Protein AF-U4PEI7-F1 (afdb_monomer_lite)

Organism: Caenorhabditis elegans (NCBI:txid6239)

Structure (mmCIF, N/CA/C/O backbone):
data_AF-U4PEI7-F1
#
_entry.id   AF-U4PEI7-F1
#
loop_
_atom_site.group_PDB
_atom_site.id
_atom_site.type_symbol
_atom_site.label_atom_id
_atom_site.label_alt_id
_atom_site.label_comp_id
_atom_site.label_asym_id
_atom_site.label_entity_id
_atom_site.label_seq_id
_atom_site.pdbx_PDB_ins_code
_atom_site.Cartn_x
_atom_site.Cartn_y
_atom_site.Cartn_z
_atom_site.occupancy
_atom_site.B_iso_or_equiv
_atom_site.auth_seq_id
_atom_site.auth_comp_id
_atom_site.auth_asym_id
_atom_site.auth_atom_id
_atom_site.pdbx_PDB_model_num
ATOM 1 N N . MET A 1 1 ? -23.045 17.818 33.834 1.00 45.62 1 MET A N 1
ATOM 2 C CA . MET A 1 1 ? -22.571 16.636 33.090 1.00 45.62 1 MET A CA 1
ATOM 3 C C . MET A 1 1 ? -21.806 17.136 31.872 1.00 45.62 1 MET A C 1
ATOM 5 O O . MET A 1 1 ? -22.411 17.383 30.843 1.00 45.62 1 MET A O 1
ATOM 9 N N . CYS A 1 2 ? -20.514 17.416 32.030 1.00 58.44 2 CYS A N 1
ATOM 10 C CA . CYS A 1 2 ? -19.605 17.805 30.950 1.00 58.44 2 CYS A CA 1
ATOM 11 C C . CYS A 1 2 ? -18.288 17.097 31.276 1.00 58.44 2 CYS A C 1
ATOM 13 O O . CYS A 1 2 ? -17.552 17.546 32.147 1.00 58.44 2 CYS A O 1
ATOM 15 N N . GLY A 1 3 ? -18.109 15.896 30.737 1.00 59.06 3 GLY A N 1
ATOM 16 C CA . GLY A 1 3 ? -16.980 15.017 31.065 1.00 59.06 3 GLY A CA 1
ATOM 17 C C . GLY A 1 3 ? -16.699 13.953 30.005 1.00 59.06 3 GLY A C 1
ATOM 18 O O . GLY A 1 3 ? -15.648 13.339 30.047 1.00 59.06 3 GLY A O 1
ATOM 19 N N . ASP A 1 4 ? -17.599 13.780 29.036 1.00 63.19 4 ASP A N 1
ATOM 20 C CA . ASP A 1 4 ? -17.497 12.751 27.995 1.00 63.19 4 ASP A CA 1
ATOM 21 C C . ASP A 1 4 ? -16.630 13.209 26.801 1.00 63.19 4 ASP A C 1
ATOM 23 O O . ASP A 1 4 ? -15.803 12.473 26.278 1.00 63.19 4 ASP A O 1
ATOM 27 N N . GLN A 1 5 ? -16.713 14.497 26.445 1.00 63.00 5 GLN A N 1
ATOM 28 C CA . GLN A 1 5 ? -16.032 15.058 25.268 1.00 63.00 5 GLN A CA 1
ATOM 29 C C . GLN A 1 5 ? -14.501 15.191 25.418 1.00 63.00 5 GLN A C 1
ATOM 31 O O . GLN A 1 5 ? -13.783 15.215 24.419 1.00 63.00 5 GLN A O 1
ATOM 36 N N . SER A 1 6 ? -13.976 15.284 26.650 1.00 82.31 6 SER A N 1
ATOM 37 C CA . SER A 1 6 ? -12.521 15.404 26.883 1.00 82.31 6 SER A CA 1
ATOM 38 C C . SER A 1 6 ? -11.808 14.082 26.614 1.00 82.31 6 SER A C 1
ATOM 40 O O . SER A 1 6 ? -10.787 14.060 25.934 1.00 82.31 6 SER A O 1
ATOM 42 N N . THR A 1 7 ? -12.381 12.974 27.091 1.00 91.06 7 THR A N 1
ATOM 43 C CA . THR A 1 7 ? -11.780 11.644 26.966 1.00 91.06 7 THR A CA 1
ATOM 44 C C . THR A 1 7 ? -11.778 11.161 25.521 1.00 91.06 7 THR A C 1
ATOM 46 O O . THR A 1 7 ? -10.757 10.667 25.056 1.00 91.06 7 THR A O 1
ATOM 49 N N . GLU A 1 8 ? -12.870 11.357 24.776 1.00 92.69 8 GLU A N 1
ATOM 50 C CA . GLU A 1 8 ? -12.910 11.017 23.346 1.00 92.69 8 GLU A CA 1
ATOM 51 C C . GLU A 1 8 ? -11.857 11.802 22.548 1.00 92.69 8 GLU A C 1
ATOM 53 O O . GLU A 1 8 ? -11.136 11.232 21.730 1.00 92.69 8 GLU A O 1
ATOM 58 N N . THR A 1 9 ? -11.705 13.099 22.840 1.00 93.44 9 THR A N 1
ATOM 59 C CA . THR A 1 9 ? -10.699 13.950 22.186 1.00 93.44 9 THR A CA 1
ATOM 60 C C . THR A 1 9 ? -9.273 13.489 22.490 1.00 93.44 9 THR A C 1
ATOM 62 O O . THR A 1 9 ? -8.421 13.496 21.603 1.00 93.44 9 THR A O 1
ATOM 65 N N . GLU A 1 10 ? -8.993 13.103 23.735 1.00 94.62 10 GLU A N 1
ATOM 66 C CA . GLU A 1 10 ? -7.688 12.573 24.139 1.00 94.62 10 GLU A CA 1
ATOM 67 C C . GLU A 1 10 ? -7.388 11.243 23.444 1.00 94.62 10 GLU A C 1
ATOM 69 O O . GLU A 1 10 ? -6.320 11.104 22.856 1.00 94.62 10 GLU A O 1
ATOM 74 N N . LEU A 1 11 ? -8.352 10.316 23.410 1.00 95.62 11 LEU A N 1
ATOM 75 C CA . LEU A 1 11 ? -8.212 9.038 22.705 1.00 95.62 11 LEU A CA 1
ATOM 76 C C . LEU A 1 11 ? -7.950 9.235 21.209 1.00 95.62 11 LEU A C 1
ATOM 78 O O . LEU A 1 11 ? -7.082 8.573 20.643 1.00 95.62 11 LEU A O 1
ATOM 82 N N . LEU A 1 12 ? -8.666 10.163 20.569 1.00 94.69 12 LEU A N 1
ATOM 83 C CA . LEU A 1 12 ? -8.483 10.461 19.151 1.00 94.69 12 LEU A CA 1
ATOM 84 C C . LEU A 1 12 ? -7.112 11.086 18.867 1.00 94.69 12 LEU A C 1
ATOM 86 O O . LEU A 1 12 ? -6.493 10.753 17.859 1.00 94.69 12 LEU A O 1
ATOM 90 N N . ARG A 1 13 ? -6.617 11.960 19.752 1.00 94.56 13 ARG A N 1
ATOM 91 C CA . ARG A 1 13 ? -5.260 12.517 19.642 1.00 94.56 13 ARG A CA 1
ATOM 92 C C . ARG A 1 13 ? -4.202 11.439 19.793 1.00 94.56 13 ARG A C 1
ATOM 94 O O . ARG A 1 13 ? -3.324 11.363 18.948 1.00 94.56 13 ARG A O 1
ATOM 101 N N . THR A 1 14 ? -4.324 10.578 20.801 1.00 95.81 14 THR A N 1
ATOM 102 C CA . THR A 1 14 ? -3.405 9.451 20.986 1.00 95.81 14 THR A CA 1
ATOM 103 C C . THR A 1 14 ? -3.391 8.552 19.755 1.00 95.81 14 THR A C 1
ATOM 105 O O . THR A 1 14 ? -2.321 8.269 19.233 1.00 95.81 14 THR A O 1
ATOM 108 N N . PHE A 1 15 ? -4.561 8.183 19.225 1.00 94.31 15 PHE A N 1
ATOM 109 C CA . PHE A 1 15 ? -4.632 7.395 17.996 1.00 94.31 15 PHE A CA 1
ATOM 110 C C . PHE A 1 15 ? -3.966 8.107 16.814 1.00 94.31 15 PHE A C 1
ATOM 112 O O . PHE A 1 15 ? -3.207 7.482 16.078 1.00 94.31 15 PHE A O 1
ATOM 119 N N . TYR A 1 16 ? -4.234 9.401 16.625 1.00 93.31 16 TYR A N 1
ATOM 120 C CA . TYR A 1 16 ? -3.624 10.183 15.551 1.00 93.31 16 TYR A CA 1
ATOM 121 C C . TYR A 1 16 ? -2.098 10.217 15.678 1.00 93.31 16 TYR A C 1
ATOM 123 O O . TYR A 1 16 ? -1.408 9.929 14.705 1.00 93.31 16 TYR A O 1
ATOM 131 N N . ASP A 1 17 ? -1.580 10.502 16.873 1.00 93.81 17 ASP A N 1
ATOM 132 C CA . ASP A 1 17 ? -0.145 10.608 17.140 1.00 93.81 17 ASP A CA 1
ATOM 133 C C . ASP A 1 17 ? 0.572 9.253 16.996 1.00 93.81 17 ASP A C 1
ATOM 135 O O . ASP A 1 17 ? 1.694 9.187 16.495 1.00 93.81 17 ASP A O 1
ATOM 139 N N . GLU A 1 18 ? -0.087 8.155 17.371 1.00 92.38 18 GLU A N 1
ATOM 140 C CA . GLU A 1 18 ? 0.434 6.790 17.214 1.00 92.38 18 GLU A CA 1
ATOM 141 C C . GLU A 1 18 ? 0.328 6.262 15.772 1.00 92.38 18 GLU A C 1
ATOM 143 O O . GLU A 1 18 ? 1.025 5.313 15.414 1.00 92.38 18 GLU A O 1
ATOM 148 N N . SER A 1 19 ? -0.519 6.863 14.928 1.00 91.19 19 SER A N 1
ATOM 149 C CA . SER A 1 19 ? -0.774 6.427 13.545 1.00 91.19 19 SER A CA 1
ATOM 150 C C . SER A 1 19 ? -0.384 7.461 12.486 1.00 91.19 19 SER A C 1
ATOM 152 O O . SER A 1 19 ? -0.867 7.402 11.355 1.00 91.19 19 SER A O 1
ATOM 154 N N . ILE A 1 20 ? 0.536 8.379 12.809 1.00 90.94 20 ILE A N 1
ATOM 155 C CA . ILE A 1 20 ? 1.022 9.421 11.883 1.00 90.94 20 ILE A CA 1
ATOM 156 C C . ILE A 1 20 ? 1.565 8.823 10.577 1.00 90.94 20 ILE A C 1
ATOM 158 O O . ILE A 1 20 ? 1.399 9.425 9.517 1.00 90.94 20 ILE A O 1
ATOM 162 N N . SER A 1 21 ? 2.175 7.634 10.632 1.00 89.25 21 SER A N 1
ATOM 163 C CA . SER A 1 21 ? 2.658 6.919 9.444 1.00 89.25 21 SER A CA 1
ATOM 164 C C . SER A 1 21 ? 1.533 6.411 8.538 1.00 89.25 21 SER A C 1
ATOM 166 O O . SER A 1 21 ? 1.825 5.909 7.466 1.00 89.25 21 SER A O 1
ATOM 168 N N . GLN A 1 22 ? 0.260 6.509 8.939 1.00 93.25 22 GLN A N 1
ATOM 169 C CA . GLN A 1 22 ? -0.915 5.985 8.228 1.00 93.25 22 GLN A CA 1
ATOM 170 C C . GLN A 1 22 ? -0.861 4.473 7.959 1.00 93.25 22 GLN A C 1
ATOM 172 O O . GLN A 1 22 ? -1.610 3.949 7.135 1.00 93.25 22 GLN A O 1
ATOM 177 N N . ILE A 1 23 ? -0.001 3.752 8.677 1.00 93.19 23 ILE A N 1
ATOM 178 C CA . ILE A 1 23 ? 0.060 2.298 8.673 1.00 93.19 23 ILE A CA 1
ATOM 179 C C . ILE A 1 23 ? 0.263 1.799 10.102 1.00 93.19 23 ILE A C 1
ATOM 181 O O . ILE A 1 23 ? 1.155 2.236 10.822 1.00 93.19 23 ILE A O 1
ATOM 185 N N . THR A 1 24 ? -0.591 0.874 10.533 1.00 94.00 24 THR A N 1
ATOM 186 C CA . THR A 1 24 ? -0.526 0.284 11.876 1.00 94.00 24 THR A CA 1
ATOM 187 C C . THR A 1 24 ? -0.119 -1.179 11.785 1.00 94.00 24 THR A C 1
ATOM 189 O O . THR A 1 24 ? -0.386 -1.842 10.780 1.00 94.00 24 THR A O 1
ATOM 192 N N . PHE A 1 25 ? 0.464 -1.721 12.857 1.00 93.38 25 PHE A N 1
ATOM 193 C CA . PHE A 1 25 ? 0.803 -3.146 12.929 1.00 93.38 25 PHE A CA 1
ATOM 194 C C . PHE A 1 25 ? -0.423 -4.031 12.662 1.00 93.38 25 PHE A C 1
ATOM 196 O O . PHE A 1 25 ? -0.361 -4.985 11.888 1.00 93.38 25 PHE A O 1
ATOM 203 N N . HIS A 1 26 ? -1.567 -3.670 13.250 1.00 95.06 26 HIS A N 1
ATOM 204 C CA . HIS A 1 26 ? -2.828 -4.369 13.023 1.00 95.06 26 HIS A CA 1
ATOM 205 C C . HIS A 1 26 ? -3.293 -4.274 11.563 1.00 95.06 26 HIS A C 1
ATOM 207 O O . HIS A 1 26 ? -3.735 -5.274 10.995 1.00 95.06 26 HIS A O 1
ATOM 213 N N . GLY A 1 27 ? -3.196 -3.091 10.946 1.00 93.81 27 GLY A N 1
ATOM 214 C CA . GLY A 1 27 ? -3.545 -2.896 9.540 1.00 93.81 27 GLY A CA 1
ATOM 215 C C . GLY A 1 27 ? -2.681 -3.758 8.624 1.00 93.81 27 GLY A C 1
ATOM 216 O O . GLY A 1 27 ? -3.203 -4.486 7.782 1.00 93.81 27 GLY A O 1
ATOM 217 N N . LEU A 1 28 ? -1.368 -3.765 8.847 1.00 93.69 28 LEU A N 1
ATOM 218 C CA . LEU A 1 28 ? -0.441 -4.584 8.077 1.00 93.69 28 LEU A CA 1
ATOM 219 C C . LEU A 1 28 ? -0.708 -6.088 8.255 1.00 93.69 28 LEU A C 1
ATOM 221 O O . LEU A 1 28 ? -0.793 -6.812 7.265 1.00 93.69 28 LEU A O 1
ATOM 225 N N . ALA A 1 29 ? -0.915 -6.558 9.489 1.00 94.62 29 ALA A N 1
ATOM 226 C CA . ALA A 1 29 ? -1.271 -7.953 9.757 1.00 94.62 29 ALA A CA 1
ATOM 227 C C . ALA A 1 29 ? -2.594 -8.348 9.074 1.00 94.62 29 ALA A C 1
ATOM 229 O O . ALA A 1 29 ? -2.688 -9.404 8.449 1.00 94.62 29 ALA A O 1
ATOM 230 N N . SER A 1 30 ? -3.593 -7.462 9.119 1.00 95.50 30 SER A N 1
ATOM 231 C CA . SER A 1 30 ? -4.876 -7.655 8.434 1.00 95.50 30 SER A CA 1
ATOM 232 C C . SER A 1 30 ? -4.710 -7.727 6.916 1.00 95.50 30 SER A C 1
ATOM 234 O O . SER A 1 30 ? -5.379 -8.524 6.258 1.00 95.50 30 SER A O 1
ATOM 236 N N . LEU A 1 31 ? -3.825 -6.907 6.346 1.00 94.62 31 LEU A N 1
ATOM 237 C CA . LEU A 1 31 ? -3.518 -6.921 4.920 1.00 94.62 31 LEU A CA 1
ATOM 238 C C . LEU A 1 31 ? -2.847 -8.243 4.517 1.00 94.62 31 LEU A C 1
ATOM 240 O O . LEU A 1 31 ? -3.282 -8.879 3.556 1.00 94.62 31 LEU A O 1
ATOM 244 N N . MET A 1 32 ? -1.858 -8.692 5.298 1.00 94.62 32 MET A N 1
ATOM 245 C CA . MET A 1 32 ? -1.178 -9.979 5.116 1.00 94.62 32 MET A CA 1
ATOM 246 C C . MET A 1 32 ? -2.145 -11.164 5.164 1.00 94.62 32 MET A C 1
ATOM 248 O O . MET A 1 32 ? -2.029 -12.074 4.345 1.00 94.62 32 MET A O 1
ATOM 252 N N . GLU A 1 33 ? -3.098 -11.170 6.096 1.00 95.44 33 GLU A N 1
ATOM 253 C CA . GLU A 1 33 ? -4.089 -12.244 6.236 1.00 95.44 33 GLU A CA 1
ATOM 254 C C . GLU A 1 33 ? -5.104 -12.250 5.083 1.00 95.44 33 GLU A C 1
ATOM 256 O O . GLU A 1 33 ? -5.442 -13.307 4.548 1.00 95.44 33 GLU A O 1
ATOM 261 N N . ARG A 1 34 ? -5.601 -11.070 4.691 1.00 95.31 34 ARG A N 1
ATOM 262 C CA . ARG A 1 34 ? -6.709 -10.942 3.732 1.00 95.31 34 ARG A CA 1
ATOM 263 C C . ARG A 1 34 ? -6.282 -11.116 2.283 1.00 95.31 34 ARG A C 1
ATOM 265 O O . ARG A 1 34 ? -7.071 -11.638 1.495 1.00 95.31 34 ARG A O 1
ATOM 272 N N . MET A 1 35 ? -5.078 -10.672 1.925 1.00 97.06 35 MET A N 1
ATOM 273 C CA . MET A 1 35 ? -4.562 -10.847 0.571 1.00 97.06 35 MET A CA 1
ATOM 274 C C . MET A 1 35 ? -4.209 -12.313 0.316 1.00 97.06 35 MET A C 1
ATOM 276 O O . MET A 1 35 ? -3.573 -12.989 1.133 1.00 97.06 35 MET A O 1
ATOM 280 N N . LYS A 1 36 ? -4.586 -12.807 -0.859 1.00 96.75 36 LYS A N 1
ATOM 281 C CA . LYS A 1 36 ? -4.175 -14.121 -1.356 1.00 96.75 36 LYS A CA 1
ATOM 282 C C . LYS A 1 36 ? -2.794 -14.029 -1.980 1.00 96.75 36 LYS A C 1
ATOM 284 O O . LYS A 1 36 ? -2.410 -12.998 -2.525 1.00 96.75 36 LYS A O 1
ATOM 289 N N . ASP A 1 37 ? -2.053 -15.127 -1.935 1.00 96.00 37 ASP A N 1
ATOM 290 C CA . ASP A 1 37 ? -0.790 -15.199 -2.660 1.00 96.00 37 ASP A CA 1
ATOM 291 C C . ASP A 1 37 ? -1.019 -14.979 -4.167 1.00 96.00 37 ASP A C 1
ATOM 293 O O . ASP A 1 37 ? -1.948 -15.540 -4.755 1.00 96.00 37 ASP A O 1
ATOM 297 N N . GLY A 1 38 ? -0.211 -14.116 -4.779 1.00 96.25 38 GLY A N 1
ATOM 298 C CA . GLY A 1 38 ? -0.359 -13.674 -6.165 1.00 96.25 38 GLY A CA 1
ATOM 299 C C . GLY A 1 38 ? -1.407 -12.577 -6.400 1.00 96.25 38 GLY A C 1
ATOM 300 O O . GLY A 1 38 ? -1.606 -12.186 -7.551 1.00 96.25 38 GLY A O 1
ATOM 301 N N . GLU A 1 39 ? -2.081 -12.070 -5.363 1.00 97.56 39 GLU A N 1
ATOM 302 C CA . GLU A 1 39 ? -3.105 -11.027 -5.497 1.00 97.56 39 GLU A CA 1
ATOM 303 C C . GLU A 1 39 ? -2.497 -9.625 -5.629 1.00 97.56 39 GLU A C 1
ATOM 305 O O . GLU A 1 39 ? -1.703 -9.200 -4.788 1.00 97.56 39 GLU A O 1
ATOM 310 N N . LEU A 1 40 ? -2.918 -8.899 -6.671 1.00 97.69 40 LEU A N 1
ATOM 311 C CA . LEU A 1 40 ? -2.645 -7.474 -6.851 1.00 97.69 40 LEU A CA 1
ATOM 312 C C . LEU A 1 40 ? -3.741 -6.632 -6.200 1.00 97.69 40 LEU A C 1
ATOM 314 O O . LEU A 1 40 ? -4.929 -6.882 -6.411 1.00 97.69 40 LEU A O 1
ATOM 318 N N . ALA A 1 41 ? -3.337 -5.581 -5.499 1.00 97.31 41 ALA A N 1
ATOM 319 C CA . ALA A 1 41 ? -4.236 -4.593 -4.922 1.00 97.31 41 ALA A CA 1
ATOM 320 C C . ALA A 1 41 ? -3.653 -3.178 -5.040 1.00 97.31 41 ALA A C 1
ATOM 322 O O . ALA A 1 41 ? -2.503 -2.983 -5.436 1.00 97.31 41 ALA A O 1
ATOM 323 N N . VAL A 1 42 ? -4.473 -2.186 -4.704 1.00 97.50 42 VAL A N 1
ATOM 324 C CA . VAL A 1 42 ? -4.046 -0.794 -4.544 1.00 97.50 42 VAL A CA 1
ATOM 325 C C . VAL A 1 42 ? -4.128 -0.459 -3.063 1.00 97.50 42 VAL A C 1
ATOM 327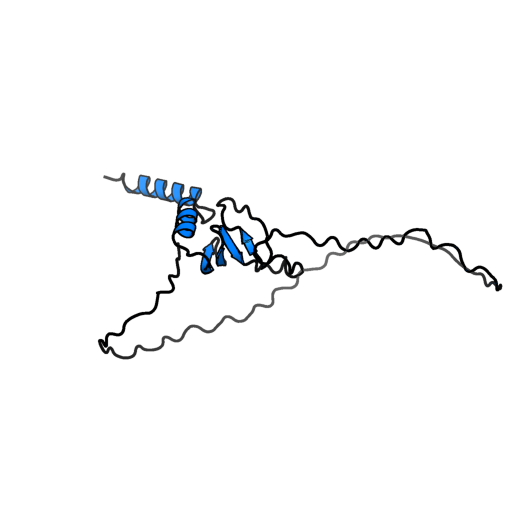 O O . VAL A 1 42 ? -5.155 -0.725 -2.443 1.00 97.50 42 VAL A O 1
ATOM 330 N N . VAL A 1 43 ? -3.067 0.129 -2.515 1.00 95.75 43 VAL A N 1
ATOM 331 C CA . VAL A 1 43 ? -3.043 0.669 -1.151 1.00 95.75 43 VAL A CA 1
ATOM 332 C C . VAL A 1 43 ? -2.998 2.190 -1.206 1.00 95.75 43 VAL A C 1
ATOM 334 O O . VAL A 1 43 ? -2.302 2.757 -2.049 1.00 95.75 43 VAL A O 1
ATOM 337 N N . PHE A 1 44 ? -3.741 2.844 -0.318 1.00 95.06 44 PHE A N 1
ATOM 338 C CA . PHE A 1 44 ? -3.621 4.274 -0.057 1.00 95.06 44 PHE A CA 1
ATOM 339 C C . PHE A 1 44 ? -2.821 4.463 1.231 1.00 95.06 44 PHE A C 1
ATOM 341 O O . PHE A 1 44 ? -3.188 3.913 2.263 1.00 95.06 44 PHE A O 1
ATOM 348 N N . HIS A 1 45 ? -1.713 5.192 1.160 1.00 92.00 45 HIS A N 1
ATOM 349 C CA . HIS A 1 45 ? -0.809 5.402 2.288 1.00 92.00 45 HIS A CA 1
ATOM 350 C C . HIS A 1 45 ? -0.025 6.697 2.078 1.00 92.00 45 HIS A C 1
ATOM 352 O O . HIS A 1 45 ? 0.516 6.918 0.994 1.00 92.00 45 HIS A O 1
ATOM 358 N N . ASN A 1 46 ? 0.027 7.560 3.094 1.00 90.88 46 ASN A N 1
ATOM 359 C CA . ASN A 1 46 ? 0.714 8.856 3.056 1.00 90.88 46 ASN A CA 1
ATOM 360 C C . ASN A 1 46 ? 0.327 9.706 1.840 1.00 90.88 46 ASN A C 1
ATOM 362 O O . ASN A 1 46 ? 1.174 10.280 1.158 1.00 90.88 46 ASN A O 1
ATOM 366 N N . ASN A 1 47 ? -0.979 9.780 1.565 1.00 91.62 47 ASN A N 1
ATOM 367 C CA . ASN A 1 47 ? -1.552 10.483 0.412 1.00 91.62 47 ASN A CA 1
ATOM 368 C C . ASN A 1 47 ? -1.090 9.961 -0.963 1.00 91.62 47 ASN A C 1
ATOM 370 O O . ASN A 1 47 ? -1.220 10.669 -1.962 1.00 91.62 47 ASN A O 1
ATOM 374 N N . HIS A 1 48 ? -0.585 8.730 -1.036 1.00 92.88 48 HIS A N 1
ATOM 375 C CA . HIS A 1 48 ? -0.137 8.098 -2.270 1.00 92.88 48 HIS A CA 1
ATOM 376 C C . HIS A 1 48 ? -0.900 6.794 -2.524 1.00 92.88 48 HIS A C 1
ATOM 378 O O . HIS A 1 48 ? -1.126 6.005 -1.607 1.00 92.88 48 HIS A O 1
ATOM 384 N N . PHE A 1 49 ? -1.286 6.557 -3.781 1.00 96.56 49 PHE A N 1
ATOM 385 C CA . PHE A 1 49 ? -1.825 5.270 -4.216 1.00 96.56 49 PHE A CA 1
ATOM 386 C C . PHE A 1 49 ? -0.702 4.425 -4.801 1.00 96.56 49 PHE A C 1
ATOM 388 O O . PHE A 1 49 ? -0.103 4.801 -5.806 1.00 96.56 49 PHE A O 1
ATOM 395 N N . SER A 1 50 ? -0.449 3.264 -4.209 1.00 96.31 50 SER A N 1
ATOM 396 C CA . SER A 1 50 ? 0.586 2.345 -4.677 1.00 96.31 50 SER A CA 1
ATOM 397 C C . SER A 1 50 ? -0.011 1.012 -5.098 1.00 96.31 50 SER A C 1
ATOM 399 O O . SER A 1 50 ? -0.973 0.529 -4.503 1.00 96.31 50 SER A O 1
ATOM 401 N N . THR A 1 51 ? 0.590 0.390 -6.111 1.00 98.19 51 THR A N 1
ATOM 402 C CA . THR A 1 51 ? 0.277 -0.999 -6.464 1.00 98.19 51 THR A CA 1
ATOM 403 C C . THR A 1 51 ? 1.018 -1.924 -5.509 1.00 98.19 51 THR A C 1
ATOM 405 O O . THR A 1 51 ? 2.229 -1.780 -5.347 1.00 98.19 51 THR A O 1
ATOM 408 N N . ILE A 1 52 ? 0.310 -2.872 -4.901 1.00 97.88 52 ILE A N 1
ATOM 409 C CA . ILE A 1 52 ? 0.895 -3.904 -4.043 1.00 97.88 52 ILE A CA 1
ATOM 410 C C . ILE A 1 52 ? 0.585 -5.306 -4.561 1.00 97.88 52 ILE A C 1
ATOM 412 O O . ILE A 1 52 ? -0.429 -5.526 -5.225 1.00 97.88 52 ILE A O 1
ATOM 416 N N . LEU A 1 53 ? 1.455 -6.254 -4.233 1.00 97.94 53 LEU A N 1
ATOM 417 C CA . LEU A 1 53 ? 1.340 -7.665 -4.577 1.00 97.94 53 LEU A CA 1
ATOM 418 C C . LEU A 1 53 ? 1.728 -8.515 -3.372 1.00 97.94 53 LEU A C 1
ATOM 420 O O . LEU A 1 53 ? 2.806 -8.315 -2.817 1.00 97.94 53 LEU A O 1
ATOM 424 N N . LYS A 1 54 ? 0.912 -9.510 -3.019 1.00 97.25 54 LYS A N 1
ATOM 425 C CA . LYS A 1 54 ? 1.347 -10.554 -2.084 1.00 97.25 54 LYS A CA 1
ATOM 426 C C . LYS A 1 54 ? 2.040 -11.687 -2.838 1.00 97.25 54 LYS A C 1
ATOM 428 O O . LYS A 1 54 ? 1.520 -12.164 -3.848 1.00 97.25 54 LYS A O 1
ATOM 433 N N . ARG A 1 55 ? 3.204 -12.126 -2.362 1.00 95.88 55 ARG A N 1
ATOM 434 C CA . ARG A 1 55 ? 3.941 -13.270 -2.906 1.00 95.88 55 ARG A CA 1
ATOM 435 C C . ARG A 1 55 ? 4.776 -13.947 -1.820 1.00 95.88 55 ARG A C 1
ATOM 437 O O . ARG A 1 55 ? 5.535 -13.273 -1.143 1.00 95.88 55 ARG A O 1
ATOM 444 N N . ARG A 1 56 ? 4.698 -15.278 -1.707 1.00 93.62 56 ARG A N 1
ATOM 445 C CA . ARG A 1 56 ? 5.453 -16.089 -0.727 1.00 93.62 56 ARG A CA 1
ATOM 446 C C . ARG A 1 56 ? 5.313 -15.560 0.709 1.00 93.62 56 ARG A C 1
ATOM 448 O O . ARG A 1 56 ? 6.299 -15.462 1.426 1.00 93.62 56 ARG A O 1
ATOM 455 N N . ASP A 1 57 ? 4.085 -15.211 1.092 1.00 91.44 57 ASP A N 1
ATOM 456 C CA . ASP A 1 57 ? 3.755 -14.652 2.412 1.00 91.44 57 ASP A CA 1
ATOM 457 C C . ASP A 1 57 ? 4.463 -13.331 2.764 1.00 91.44 57 ASP A C 1
ATOM 459 O O . ASP A 1 57 ? 4.545 -12.957 3.930 1.00 91.44 57 ASP A O 1
ATOM 463 N N . GLU A 1 58 ? 4.869 -12.565 1.752 1.00 95.12 58 GLU A N 1
ATOM 464 C CA . GLU A 1 58 ? 5.314 -11.176 1.885 1.00 95.12 58 GLU A CA 1
ATOM 465 C C . GLU A 1 58 ? 4.482 -10.265 0.975 1.00 95.12 58 GLU A C 1
ATOM 467 O O . GLU A 1 58 ? 3.972 -10.699 -0.063 1.00 95.12 58 GLU A O 1
ATOM 472 N N . ILE A 1 59 ? 4.323 -8.997 1.359 1.00 96.81 59 ILE A N 1
ATOM 473 C CA . ILE A 1 59 ? 3.717 -7.974 0.501 1.00 96.81 59 ILE A CA 1
ATOM 474 C C . ILE A 1 59 ? 4.815 -7.082 -0.052 1.00 96.81 59 ILE A C 1
ATOM 476 O O . ILE A 1 59 ? 5.713 -6.636 0.661 1.00 96.81 59 ILE A O 1
ATOM 480 N N . PHE A 1 60 ? 4.690 -6.796 -1.337 1.00 97.56 60 PHE A N 1
ATOM 481 C CA . PHE A 1 60 ? 5.58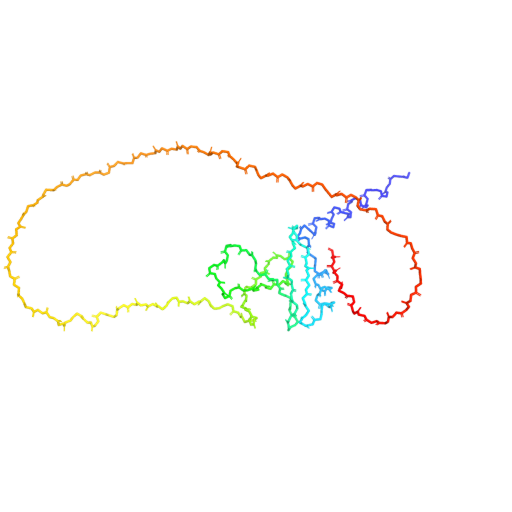9 -5.953 -2.094 1.00 97.56 60 PHE A CA 1
ATOM 482 C C . PHE A 1 60 ? 4.834 -4.749 -2.639 1.00 97.56 60 PHE A C 1
ATOM 484 O O . PHE A 1 60 ? 3.699 -4.893 -3.093 1.00 97.56 60 PHE A O 1
ATOM 491 N N . LYS A 1 61 ? 5.468 -3.579 -2.638 1.00 97.19 61 LYS A N 1
ATOM 492 C CA . LYS A 1 61 ? 4.977 -2.352 -3.271 1.00 97.19 61 LYS A CA 1
ATOM 493 C C . LYS A 1 61 ? 5.755 -2.112 -4.558 1.00 97.19 61 LYS A C 1
ATOM 495 O O . LYS A 1 61 ? 6.972 -2.272 -4.580 1.00 97.19 61 LYS A O 1
ATOM 500 N N . LEU A 1 62 ? 5.058 -1.777 -5.639 1.00 97.88 62 LEU A N 1
ATOM 501 C CA . LEU A 1 62 ? 5.697 -1.458 -6.913 1.00 97.88 62 LEU A CA 1
ATOM 502 C C . LEU A 1 62 ? 6.479 -0.152 -6.762 1.00 97.88 62 LEU A C 1
ATOM 504 O O . LEU A 1 62 ? 5.931 0.845 -6.287 1.00 97.88 62 LEU A O 1
ATOM 508 N N . VAL A 1 63 ? 7.738 -0.164 -7.188 1.00 97.12 63 VAL A N 1
ATOM 509 C CA . VAL A 1 63 ? 8.569 1.036 -7.241 1.00 97.12 63 VAL A CA 1
ATOM 510 C C . VAL A 1 63 ? 8.168 1.847 -8.470 1.00 97.12 63 VAL A C 1
ATOM 512 O O . VAL A 1 63 ? 8.132 1.330 -9.584 1.00 97.12 63 VAL A O 1
ATOM 515 N N . SER A 1 64 ? 7.832 3.117 -8.260 1.00 95.12 64 SER A N 1
ATOM 516 C CA . SER A 1 64 ? 7.372 4.027 -9.317 1.00 95.12 64 SER A CA 1
ATOM 517 C C . SER A 1 64 ? 8.035 5.405 -9.263 1.00 95.12 64 SER A C 1
ATOM 519 O O . SER A 1 64 ? 7.563 6.326 -9.925 1.00 95.12 64 SER A O 1
ATOM 521 N N . ASP A 1 65 ? 9.073 5.567 -8.440 1.00 92.69 65 ASP A N 1
ATOM 522 C CA . ASP A 1 65 ? 9.813 6.823 -8.321 1.00 92.69 65 ASP A CA 1
ATOM 523 C C . ASP A 1 65 ? 10.691 7.043 -9.563 1.00 92.69 65 ASP A C 1
ATOM 525 O O . ASP A 1 65 ? 11.419 6.147 -9.996 1.00 92.69 65 ASP A O 1
ATOM 529 N N . GLU A 1 66 ? 10.638 8.251 -10.123 1.00 93.12 66 GLU A N 1
ATOM 530 C CA . GLU A 1 66 ? 11.471 8.674 -11.250 1.00 93.12 66 GLU A CA 1
ATOM 531 C C . GLU A 1 66 ? 12.966 8.641 -10.898 1.00 93.12 66 GLU A C 1
ATOM 533 O O . GLU A 1 66 ? 13.796 8.381 -11.766 1.00 93.12 66 GLU A O 1
ATOM 538 N N . GLY A 1 67 ? 13.324 8.805 -9.621 1.00 94.38 67 GLY A N 1
ATOM 539 C CA . GLY A 1 67 ? 14.708 8.722 -9.149 1.00 94.38 67 GLY A CA 1
ATOM 540 C C . GLY A 1 67 ? 15.367 7.347 -9.318 1.00 94.38 67 GLY A C 1
ATOM 541 O O . GLY A 1 67 ? 16.582 7.243 -9.178 1.00 94.38 67 GLY A O 1
ATOM 542 N N . LEU A 1 68 ? 14.595 6.302 -9.635 1.00 92.62 68 LEU A N 1
ATOM 543 C CA . LEU A 1 68 ? 15.083 4.938 -9.873 1.00 92.62 68 LEU A CA 1
ATOM 544 C C . LEU A 1 68 ? 14.929 4.506 -11.339 1.00 92.62 68 LEU A C 1
ATOM 546 O O . LEU A 1 68 ? 15.030 3.320 -11.649 1.00 92.62 68 LEU A O 1
ATOM 550 N N . CYS A 1 69 ? 14.702 5.449 -12.260 1.00 92.38 69 CYS A N 1
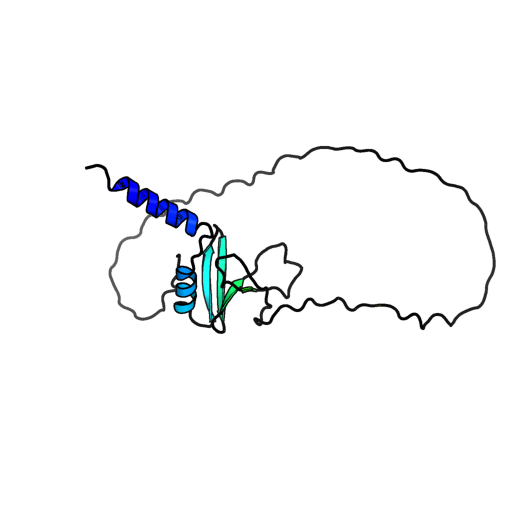ATOM 551 C CA . CYS A 1 69 ? 14.498 5.133 -13.677 1.00 92.38 69 CYS A CA 1
ATOM 552 C C . CYS A 1 69 ? 15.709 4.449 -14.342 1.00 92.38 69 CYS A C 1
ATOM 554 O O . CYS A 1 69 ? 15.519 3.621 -15.234 1.00 92.38 69 CYS A O 1
ATOM 556 N N . ASP A 1 70 ? 16.925 4.733 -13.869 1.00 93.31 70 ASP A N 1
ATOM 557 C CA . ASP A 1 70 ? 18.172 4.130 -14.357 1.00 93.31 70 ASP A CA 1
ATOM 558 C C . ASP A 1 70 ? 18.500 2.772 -13.700 1.00 93.31 70 ASP A C 1
ATOM 560 O O . ASP A 1 70 ? 19.482 2.127 -14.070 1.00 93.31 70 ASP A O 1
ATOM 564 N N . GLU A 1 71 ? 17.672 2.301 -12.760 1.00 94.19 71 GLU A N 1
ATOM 565 C CA . GLU A 1 71 ? 17.866 1.050 -12.016 1.00 94.19 71 GLU A CA 1
ATOM 566 C C . GLU A 1 71 ? 16.823 -0.014 -12.418 1.00 94.19 71 GLU A C 1
ATOM 568 O O . GLU A 1 71 ? 15.945 -0.372 -11.630 1.00 94.19 71 GLU A O 1
ATOM 573 N N . PRO A 1 72 ? 16.909 -0.606 -13.628 1.00 91.19 72 PRO A N 1
ATOM 574 C CA . PRO A 1 72 ? 15.871 -1.496 -14.169 1.00 91.19 72 PRO A CA 1
ATOM 575 C C . PRO A 1 72 ? 15.688 -2.801 -13.379 1.00 91.19 72 PRO A C 1
ATOM 577 O O . PRO A 1 72 ? 14.710 -3.522 -13.570 1.00 91.19 72 PRO A O 1
ATOM 580 N N . ASN A 1 73 ? 16.642 -3.131 -12.506 1.00 93.31 73 ASN A N 1
ATOM 581 C CA . ASN A 1 73 ? 16.581 -4.306 -11.643 1.00 93.31 73 ASN A CA 1
ATOM 582 C C . ASN A 1 73 ? 15.862 -4.033 -10.313 1.00 93.31 73 ASN A C 1
ATOM 584 O O . ASN A 1 73 ? 15.691 -4.971 -9.537 1.00 93.31 73 ASN A O 1
ATOM 588 N N . ILE A 1 74 ? 15.456 -2.792 -10.037 1.00 95.50 74 ILE A N 1
ATOM 589 C CA . ILE A 1 74 ? 14.631 -2.427 -8.885 1.00 95.50 74 ILE A CA 1
ATOM 590 C C . ILE A 1 74 ? 13.193 -2.295 -9.378 1.00 95.50 74 ILE A C 1
ATOM 592 O O . ILE A 1 74 ? 12.845 -1.360 -10.089 1.00 95.50 74 ILE A O 1
ATOM 596 N N . VAL A 1 75 ? 12.356 -3.267 -9.023 1.00 96.69 75 VAL A N 1
ATOM 597 C CA . VAL A 1 75 ? 10.955 -3.313 -9.477 1.00 96.69 75 VAL A CA 1
ATOM 598 C C . VAL A 1 75 ? 10.003 -3.214 -8.295 1.00 96.69 75 VAL A C 1
ATOM 600 O O . VAL A 1 75 ? 8.979 -2.539 -8.371 1.00 96.69 75 VAL A O 1
ATOM 603 N N . TRP A 1 76 ? 10.344 -3.864 -7.186 1.00 97.44 76 TRP A N 1
ATOM 604 C CA . TRP A 1 76 ? 9.509 -3.920 -5.997 1.00 97.44 76 TRP A CA 1
ATOM 605 C C . TRP A 1 76 ? 10.308 -3.538 -4.755 1.00 97.44 76 TRP A C 1
ATOM 607 O O . TRP A 1 76 ? 11.522 -3.710 -4.709 1.00 97.44 76 TRP A O 1
ATOM 617 N N . GLU A 1 77 ? 9.614 -3.085 -3.722 1.00 96.38 77 GLU A N 1
ATOM 618 C CA . GLU A 1 77 ? 10.138 -2.962 -2.363 1.00 96.38 77 GLU A CA 1
ATOM 619 C C . GLU A 1 77 ? 9.268 -3.770 -1.394 1.00 96.38 77 GLU A C 1
ATOM 621 O O . GLU A 1 77 ? 8.071 -3.951 -1.630 1.00 96.38 77 GLU A O 1
ATOM 626 N N . THR A 1 78 ? 9.842 -4.263 -0.300 1.00 95.69 78 THR A N 1
ATOM 627 C CA . THR A 1 78 ? 9.062 -4.909 0.766 1.00 95.69 78 THR A CA 1
ATOM 628 C C . THR A 1 78 ? 8.140 -3.901 1.452 1.00 95.69 78 THR A C 1
ATOM 630 O O . THR A 1 78 ? 8.575 -2.817 1.834 1.00 95.69 78 THR A O 1
ATOM 633 N N . PHE A 1 79 ? 6.887 -4.284 1.680 1.00 95.12 79 PHE A N 1
ATOM 634 C CA . PHE A 1 79 ? 5.885 -3.490 2.388 1.00 95.12 79 PHE A CA 1
ATOM 635 C C . PHE A 1 79 ? 5.406 -4.262 3.620 1.00 95.12 79 PHE A C 1
ATOM 637 O O . PHE A 1 79 ? 4.322 -4.844 3.640 1.00 95.12 79 PHE A O 1
ATOM 644 N N . SER A 1 80 ? 6.277 -4.326 4.627 1.00 87.00 80 SER A N 1
ATOM 645 C CA . SER A 1 80 ? 6.095 -5.158 5.823 1.00 87.00 80 SER A CA 1
ATOM 646 C C . SER A 1 80 ? 6.536 -4.481 7.127 1.00 87.00 80 SER A C 1
ATOM 648 O O . SER A 1 80 ? 6.587 -5.138 8.165 1.00 87.00 80 SER A O 1
ATOM 650 N N . SER A 1 81 ? 6.853 -3.185 7.092 1.00 89.12 81 SER A N 1
ATOM 651 C CA . SER A 1 81 ? 7.232 -2.399 8.269 1.00 89.12 81 SER A CA 1
ATOM 652 C C . SER A 1 81 ? 6.353 -1.159 8.396 1.00 89.12 81 SER A C 1
ATOM 654 O O . SER A 1 81 ? 5.966 -0.557 7.395 1.00 89.12 81 SER A O 1
ATOM 656 N N . VAL A 1 82 ? 6.051 -0.779 9.638 1.00 87.56 82 VAL A N 1
ATOM 657 C CA . VAL A 1 82 ? 5.368 0.484 9.961 1.00 87.56 82 VAL A CA 1
ATOM 658 C C . VAL A 1 82 ? 6.334 1.667 10.033 1.00 87.56 82 VAL A C 1
ATOM 660 O O . VAL A 1 82 ? 5.905 2.808 9.884 1.00 87.56 82 VAL A O 1
ATOM 663 N N . ASP A 1 83 ? 7.628 1.388 10.206 1.00 85.38 83 ASP A N 1
ATOM 664 C CA . ASP A 1 83 ? 8.690 2.390 10.343 1.00 85.38 83 ASP A CA 1
ATOM 665 C C . ASP A 1 83 ? 9.217 2.882 8.983 1.00 85.38 83 ASP A C 1
ATOM 667 O O . ASP A 1 83 ? 10.013 3.814 8.912 1.00 85.38 83 ASP A O 1
ATOM 671 N N . GLY A 1 84 ? 8.759 2.269 7.884 1.00 83.19 84 GLY A N 1
ATOM 672 C CA . GLY A 1 84 ? 9.172 2.613 6.520 1.00 83.19 84 GLY A CA 1
ATOM 673 C C . GLY A 1 84 ? 10.430 1.890 6.031 1.00 83.19 84 GLY A C 1
ATOM 674 O O . GLY A 1 84 ? 10.837 2.102 4.889 1.00 83.19 84 GLY A O 1
ATOM 675 N N . ASP A 1 85 ? 11.014 1.009 6.846 1.00 89.75 85 ASP A N 1
ATOM 676 C CA . ASP A 1 85 ? 12.115 0.147 6.418 1.00 89.75 85 ASP A CA 1
ATOM 677 C C . ASP A 1 85 ? 11.672 -0.767 5.270 1.00 89.75 85 ASP A C 1
ATOM 679 O O . ASP A 1 85 ? 10.678 -1.496 5.372 1.00 89.75 85 ASP A O 1
ATOM 683 N N . CYS A 1 86 ? 12.436 -0.751 4.179 1.00 92.44 86 CYS A N 1
ATOM 684 C CA . CYS A 1 86 ? 12.167 -1.578 3.015 1.00 92.44 86 CYS A CA 1
ATOM 685 C C . CYS A 1 86 ? 13.446 -2.108 2.358 1.00 92.44 86 CYS A C 1
ATOM 687 O O . CYS A 1 86 ? 14.541 -1.565 2.513 1.00 92.44 86 CYS A O 1
ATOM 689 N N . ILE A 1 87 ? 13.289 -3.200 1.613 1.00 93.88 87 ILE A N 1
ATOM 690 C CA . ILE A 1 87 ? 14.331 -3.816 0.797 1.00 93.88 87 ILE A CA 1
ATOM 691 C C . ILE A 1 87 ? 13.853 -3.820 -0.651 1.00 93.88 87 ILE A C 1
ATOM 693 O O . ILE A 1 87 ? 12.773 -4.334 -0.946 1.00 93.88 87 ILE A O 1
ATOM 697 N N . PHE A 1 88 ? 14.676 -3.292 -1.555 1.00 95.25 88 PHE A N 1
ATOM 698 C CA . PHE A 1 88 ? 14.427 -3.356 -2.991 1.00 95.25 88 PHE A CA 1
ATOM 699 C C . PHE A 1 88 ? 14.743 -4.745 -3.561 1.00 95.25 88 PHE A C 1
ATOM 701 O O . PHE A 1 88 ? 15.787 -5.345 -3.279 1.00 95.25 88 PHE A O 1
ATOM 708 N N . VAL A 1 89 ? 13.847 -5.241 -4.410 1.00 95.50 89 VAL A N 1
ATOM 709 C CA . VAL A 1 89 ? 13.950 -6.534 -5.089 1.00 95.50 89 VAL A CA 1
ATOM 710 C C . VAL A 1 89 ? 13.611 -6.395 -6.574 1.00 95.50 89 VAL A C 1
ATOM 712 O O . VAL A 1 89 ? 12.936 -5.458 -7.015 1.00 95.50 89 VAL A O 1
ATOM 715 N N . ASN A 1 90 ? 14.101 -7.347 -7.363 1.00 95.56 90 ASN A N 1
ATOM 716 C CA . ASN A 1 90 ? 13.847 -7.387 -8.800 1.00 95.56 90 ASN A CA 1
ATOM 717 C C . ASN A 1 90 ? 12.464 -7.972 -9.136 1.00 95.56 90 ASN A C 1
ATOM 719 O O . ASN A 1 90 ? 11.706 -8.385 -8.257 1.00 95.56 90 ASN A O 1
ATOM 723 N N . GLY A 1 91 ? 12.132 -8.043 -10.429 1.00 94.56 91 GLY A N 1
ATOM 724 C CA . GLY A 1 91 ? 10.850 -8.584 -10.908 1.00 94.56 91 GLY A CA 1
ATOM 725 C C . GLY A 1 91 ? 10.585 -10.053 -10.539 1.00 94.56 91 GLY A C 1
ATOM 726 O O . GLY A 1 91 ? 9.429 -10.475 -10.521 1.00 94.56 91 GLY A O 1
ATOM 727 N N . ASP A 1 92 ? 11.629 -10.808 -10.188 1.00 94.19 92 ASP A N 1
ATOM 728 C CA . ASP A 1 92 ? 11.554 -12.202 -9.737 1.00 94.19 92 ASP A CA 1
ATOM 729 C C . ASP A 1 92 ? 11.533 -12.345 -8.204 1.00 94.19 92 ASP A C 1
ATOM 731 O O . ASP A 1 92 ? 11.524 -13.467 -7.682 1.00 94.19 92 ASP A O 1
ATOM 735 N N . PHE A 1 93 ? 11.439 -11.225 -7.474 1.00 92.56 93 PHE A N 1
ATOM 736 C CA . PHE A 1 93 ? 11.397 -11.170 -6.007 1.00 92.56 93 PHE A CA 1
ATOM 737 C C . PHE A 1 93 ? 12.677 -11.722 -5.368 1.00 92.56 93 PHE A C 1
ATOM 739 O O . PHE A 1 93 ? 12.657 -12.261 -4.264 1.00 92.56 93 PHE A O 1
ATOM 746 N N . GLY A 1 94 ? 13.792 -11.643 -6.096 1.00 87.12 94 GLY A N 1
ATOM 747 C CA . GLY A 1 94 ? 15.126 -11.888 -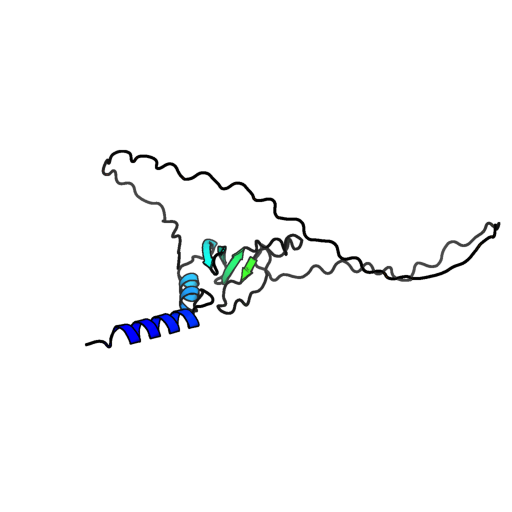5.571 1.00 87.12 94 GLY A CA 1
ATOM 748 C C . GLY A 1 94 ? 15.783 -10.578 -5.151 1.00 87.12 94 GLY A C 1
ATOM 749 O O . GLY A 1 94 ? 15.528 -9.526 -5.743 1.00 87.12 94 GLY A O 1
ATOM 750 N N . ASN A 1 95 ? 16.654 -10.645 -4.144 1.00 78.00 95 ASN A N 1
ATOM 751 C CA . ASN A 1 95 ? 17.406 -9.485 -3.672 1.00 78.00 95 ASN A CA 1
ATOM 752 C C . ASN A 1 95 ? 18.152 -8.817 -4.831 1.00 78.00 95 ASN A C 1
ATOM 754 O O . ASN A 1 95 ? 18.811 -9.494 -5.632 1.00 78.00 95 ASN A O 1
ATOM 758 N N . PHE A 1 96 ? 18.091 -7.486 -4.876 1.00 67.75 96 PHE A N 1
ATOM 759 C CA . PHE A 1 96 ? 18.916 -6.705 -5.782 1.00 67.75 96 PHE A CA 1
ATOM 760 C C . PHE A 1 96 ? 20.399 -7.011 -5.536 1.00 67.75 96 PHE A C 1
ATOM 762 O O . PHE A 1 96 ? 20.892 -6.977 -4.406 1.00 67.75 96 PHE A O 1
ATOM 769 N N . LYS A 1 97 ? 21.117 -7.317 -6.615 1.00 63.34 97 LYS A N 1
ATOM 770 C CA . LYS A 1 97 ? 22.577 -7.311 -6.642 1.00 63.34 97 LYS A CA 1
ATOM 771 C C . LYS A 1 97 ? 22.970 -6.160 -7.559 1.00 63.34 97 LYS A C 1
ATOM 773 O O . LYS A 1 97 ? 22.665 -6.260 -8.749 1.00 63.34 97 LYS A O 1
ATOM 778 N N . PRO A 1 98 ? 23.619 -5.100 -7.046 1.00 58.19 98 PRO A N 1
ATOM 779 C CA . PRO A 1 98 ? 24.165 -4.069 -7.910 1.00 58.19 98 PRO A CA 1
ATOM 780 C C . PRO A 1 98 ? 25.065 -4.749 -8.937 1.00 58.19 98 PRO A C 1
ATOM 782 O O . PRO A 1 98 ? 25.958 -5.518 -8.566 1.00 58.19 98 PRO A O 1
ATOM 785 N N . ILE A 1 99 ? 24.812 -4.511 -10.222 1.00 62.41 99 ILE A N 1
ATOM 786 C CA . ILE A 1 99 ? 25.760 -4.909 -11.256 1.00 62.41 99 ILE A CA 1
ATOM 787 C C . ILE A 1 99 ? 26.960 -3.996 -11.043 1.00 62.41 99 ILE A C 1
ATOM 789 O O . ILE A 1 99 ? 26.917 -2.818 -11.389 1.00 62.41 99 ILE A O 1
ATOM 793 N N . THR A 1 100 ? 28.025 -4.513 -10.434 1.00 56.09 100 THR A N 1
ATOM 794 C CA . THR A 1 100 ? 29.314 -3.836 -10.503 1.00 56.09 100 THR A CA 1
ATOM 795 C C . THR A 1 100 ? 29.642 -3.691 -11.986 1.00 56.09 100 THR A C 1
ATOM 797 O O . THR A 1 100 ? 29.659 -4.707 -12.692 1.00 56.09 100 THR A O 1
ATOM 800 N N . PRO A 1 101 ? 29.861 -2.466 -12.502 1.00 60.97 101 PRO A N 1
ATOM 801 C CA . PRO A 1 101 ? 30.324 -2.319 -13.870 1.00 60.97 101 PRO A CA 1
ATOM 802 C C . PRO A 1 101 ? 31.593 -3.167 -14.019 1.00 60.97 101 PRO A C 1
ATOM 804 O O . PRO A 1 101 ? 32.395 -3.209 -13.078 1.00 60.97 101 PRO A O 1
ATOM 807 N N . PRO A 1 102 ? 31.778 -3.886 -15.142 1.00 54.62 102 PRO A N 1
ATOM 808 C CA . PRO A 1 102 ? 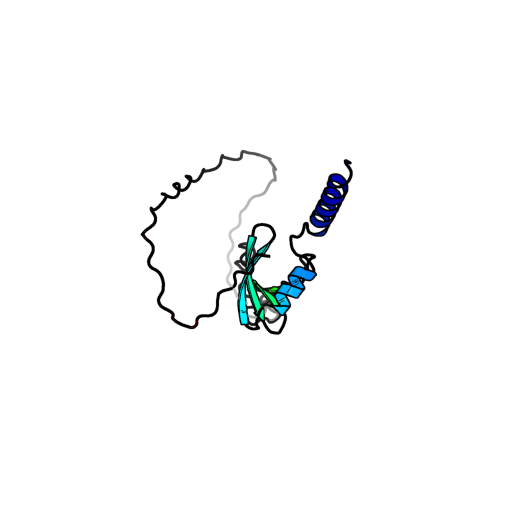32.993 -4.651 -15.352 1.00 54.62 102 PRO A CA 1
ATOM 809 C C . PRO A 1 102 ? 34.164 -3.688 -15.208 1.00 54.62 102 PRO A C 1
ATOM 811 O O . PRO A 1 102 ? 34.288 -2.723 -15.965 1.00 54.62 102 PRO A O 1
ATOM 814 N N . THR A 1 103 ? 34.991 -3.918 -14.193 1.00 47.78 103 THR A N 1
ATOM 815 C CA . THR A 1 103 ? 36.196 -3.139 -13.978 1.00 47.78 103 THR A CA 1
ATOM 816 C C . THR A 1 103 ? 37.153 -3.470 -15.114 1.00 47.78 103 THR A C 1
ATOM 818 O O . THR A 1 103 ? 37.965 -4.388 -15.022 1.00 47.78 103 THR A O 1
ATOM 821 N N . THR A 1 104 ? 37.040 -2.739 -16.220 1.00 46.06 104 THR A N 1
ATOM 822 C CA . THR A 1 104 ? 38.064 -2.686 -17.259 1.00 46.06 104 THR A CA 1
ATOM 823 C C . THR A 1 104 ? 39.246 -1.926 -16.669 1.00 46.06 104 THR A C 1
ATOM 825 O O . THR A 1 104 ? 39.466 -0.754 -16.954 1.00 46.06 104 THR A O 1
ATOM 828 N N . HIS A 1 105 ? 39.994 -2.580 -15.784 1.00 53.94 105 HIS A N 1
ATOM 829 C CA . HIS A 1 105 ? 41.386 -2.228 -15.578 1.00 53.94 105 HIS A CA 1
ATOM 830 C C . HIS A 1 105 ? 42.149 -2.808 -16.773 1.00 53.94 105 HIS A C 1
ATOM 832 O O . HIS A 1 105 ? 42.222 -4.035 -16.885 1.00 53.94 105 HIS A O 1
ATOM 838 N N . PRO A 1 106 ? 42.699 -1.992 -17.691 1.00 45.97 106 PRO A N 1
ATOM 839 C CA . PRO A 1 106 ? 43.700 -2.509 -18.609 1.00 45.97 106 PRO A CA 1
ATOM 840 C C . PRO A 1 106 ? 44.880 -2.994 -17.758 1.00 45.97 106 PRO A C 1
ATOM 842 O O . PRO A 1 106 ? 45.426 -2.234 -16.955 1.00 45.97 106 PRO A O 1
ATOM 845 N N . SER A 1 107 ? 45.233 -4.276 -17.875 1.00 43.62 107 SER A N 1
ATOM 846 C CA . SER A 1 107 ? 46.451 -4.786 -17.251 1.00 43.62 107 SER A CA 1
ATOM 847 C C . SER A 1 107 ? 47.666 -4.064 -17.861 1.00 43.62 107 SER A C 1
ATOM 849 O O . SER A 1 107 ? 47.627 -3.690 -19.037 1.00 43.62 107 SER A O 1
ATOM 851 N N . PRO A 1 108 ? 48.766 -3.858 -17.115 1.00 45.59 108 PRO A N 1
ATOM 852 C CA . PRO A 1 108 ? 49.940 -3.158 -17.640 1.00 45.59 108 PRO A CA 1
ATOM 853 C C . PRO A 1 108 ? 50.738 -3.967 -18.681 1.00 45.59 108 PRO A C 1
ATOM 855 O O . PRO A 1 108 ? 51.749 -3.485 -19.185 1.00 45.59 108 PRO A O 1
ATOM 858 N N . GLU A 1 109 ? 50.327 -5.189 -19.026 1.00 44.81 109 GLU A N 1
ATOM 859 C CA . GLU A 1 109 ? 51.158 -6.147 -19.770 1.00 44.81 109 GLU A CA 1
ATOM 860 C C . GLU A 1 109 ? 51.019 -6.059 -21.299 1.00 44.81 109 GLU A C 1
ATOM 862 O O . GLU A 1 109 ? 51.007 -7.062 -22.007 1.00 44.81 109 GLU A O 1
ATOM 867 N N . SER A 1 110 ? 50.916 -4.855 -21.859 1.00 45.16 110 SER A N 1
ATOM 868 C CA . SER A 1 110 ? 50.983 -4.672 -23.322 1.00 45.16 110 SER A CA 1
ATOM 869 C C . SER A 1 110 ? 51.772 -3.440 -23.757 1.00 45.16 110 SER A C 1
ATOM 871 O O . SER A 1 110 ? 51.681 -3.011 -24.905 1.00 45.16 110 SER A O 1
ATOM 873 N N . PHE A 1 111 ? 52.600 -2.894 -22.868 1.00 44.25 111 PHE A N 1
ATOM 874 C CA . PHE A 1 111 ? 53.654 -1.963 -23.252 1.00 44.25 111 PHE A CA 1
ATOM 875 C C . PHE A 1 111 ? 54.909 -2.754 -23.605 1.00 44.25 111 PHE A C 1
ATOM 877 O O . PHE A 1 111 ? 55.782 -2.866 -22.768 1.00 44.25 111 PHE A O 1
ATOM 884 N N . GLU A 1 112 ? 54.968 -3.338 -24.804 1.00 43.47 112 GLU A N 1
ATOM 885 C CA . GLU A 1 112 ? 56.211 -3.598 -25.557 1.00 43.47 112 GLU A CA 1
ATOM 886 C C . GLU A 1 112 ? 55.871 -4.274 -26.893 1.00 43.47 112 GLU A C 1
ATOM 888 O O . GLU A 1 112 ? 56.010 -5.483 -27.063 1.00 43.47 112 GLU A O 1
ATOM 893 N N . LYS A 1 113 ? 55.431 -3.487 -27.879 1.00 38.47 113 LYS A N 1
ATOM 894 C CA . LYS A 1 113 ? 55.978 -3.585 -29.240 1.00 38.47 113 LYS A CA 1
ATOM 895 C C . LYS A 1 113 ? 55.444 -2.455 -30.104 1.00 38.47 113 LYS A C 1
ATOM 897 O O . LYS A 1 113 ? 54.282 -2.473 -30.488 1.00 38.47 113 LYS A O 1
ATOM 902 N N . LEU A 1 114 ? 56.327 -1.510 -30.409 1.00 39.09 114 LEU A N 1
ATOM 903 C CA . LEU A 1 114 ? 56.608 -0.958 -31.742 1.00 39.09 114 LEU A CA 1
ATOM 904 C C . LEU A 1 114 ? 57.398 0.345 -31.545 1.00 39.09 114 LEU A C 1
ATOM 906 O O . LEU A 1 114 ? 56.850 1.440 -31.527 1.00 39.09 114 LEU A O 1
ATOM 910 N N . GLN A 1 115 ? 58.715 0.210 -31.381 1.00 39.59 115 GLN A N 1
ATOM 911 C CA . GLN A 1 115 ? 59.646 1.266 -31.767 1.00 39.59 115 GLN A CA 1
ATOM 912 C C . GLN A 1 115 ? 59.987 1.059 -33.249 1.00 39.59 115 GLN A C 1
ATOM 914 O O . GLN A 1 115 ? 60.304 -0.066 -33.635 1.00 39.59 115 GLN A O 1
ATOM 919 N N . ILE A 1 116 ? 59.945 2.123 -34.060 1.00 40.91 116 ILE A N 1
ATOM 920 C CA . ILE A 1 116 ? 61.122 2.717 -34.732 1.00 40.91 116 ILE A CA 1
ATOM 921 C C . ILE A 1 116 ? 60.681 3.822 -35.728 1.00 40.91 116 ILE A C 1
ATOM 923 O O . ILE A 1 116 ? 59.917 3.574 -36.654 1.00 40.91 116 ILE A O 1
ATOM 927 N N . SER A 1 117 ? 61.223 5.022 -35.463 1.00 37.59 117 SER A N 1
ATOM 928 C CA . SER A 1 117 ? 61.618 6.159 -36.327 1.00 37.59 117 SER A CA 1
ATOM 929 C C . SER A 1 117 ? 60.672 6.739 -37.393 1.00 37.59 117 SER A C 1
ATOM 931 O O . SER A 1 117 ? 60.428 6.100 -38.408 1.00 37.59 117 SER A O 1
ATOM 933 N N . ASP A 1 118 ? 60.375 8.040 -37.292 1.00 36.22 118 ASP A N 1
ATOM 934 C CA . ASP A 1 118 ? 61.111 9.049 -38.078 1.00 36.22 118 ASP A CA 1
ATOM 935 C C . ASP A 1 118 ? 60.999 10.452 -37.441 1.00 36.22 118 ASP A C 1
ATOM 937 O O . ASP A 1 118 ? 60.076 10.751 -36.687 1.00 36.22 118 ASP A O 1
ATOM 941 N N . ASN A 1 119 ? 62.007 11.272 -37.703 1.00 39.84 119 ASN A N 1
ATOM 942 C CA . ASN A 1 119 ? 62.385 12.527 -37.067 1.00 39.84 119 ASN A CA 1
ATOM 943 C C . ASN A 1 119 ? 61.954 13.730 -37.930 1.00 39.84 119 ASN A C 1
ATOM 945 O O . ASN A 1 119 ? 62.255 13.729 -39.117 1.00 39.84 119 ASN A O 1
ATOM 949 N N . SER A 1 120 ? 61.350 14.780 -37.353 1.00 43.94 120 SER A N 1
ATOM 950 C CA . SER A 1 120 ? 61.767 16.186 -37.576 1.00 43.94 120 SER A CA 1
ATOM 951 C C . SER A 1 120 ? 60.944 17.181 -36.722 1.00 43.94 120 SER A C 1
ATOM 953 O O . SER A 1 120 ? 59.749 16.950 -36.528 1.00 43.94 120 SER A O 1
ATOM 955 N N . PRO A 1 121 ? 61.539 18.290 -36.228 1.00 47.03 121 PRO A N 1
ATOM 956 C CA . PRO A 1 121 ? 60.962 19.177 -35.216 1.00 47.03 121 PRO A CA 1
ATOM 957 C C . PRO A 1 121 ? 60.447 20.505 -35.795 1.00 47.03 121 PRO A C 1
ATOM 959 O O . PRO A 1 121 ? 61.053 21.024 -36.727 1.00 47.03 121 PRO A O 1
ATOM 962 N N . ILE A 1 122 ? 59.435 21.125 -35.171 1.00 37.81 122 ILE A N 1
ATOM 963 C CA . ILE A 1 122 ? 59.280 22.593 -35.164 1.00 37.81 122 ILE A CA 1
ATOM 964 C C . ILE A 1 122 ? 58.780 23.055 -33.785 1.00 37.81 122 ILE A C 1
ATOM 966 O O . ILE A 1 122 ? 57.795 22.555 -33.247 1.00 37.81 122 ILE A O 1
ATOM 970 N N . GLU A 1 123 ? 59.552 23.990 -33.241 1.00 43.09 123 GLU A N 1
ATOM 971 C CA . GLU A 1 123 ? 59.424 24.748 -32.000 1.00 43.09 123 GLU A CA 1
ATOM 972 C C . GLU A 1 123 ? 58.311 25.824 -31.998 1.00 43.09 123 GLU A C 1
ATOM 974 O O . GLU A 1 123 ? 57.800 26.199 -33.049 1.00 43.09 123 GLU A O 1
ATOM 979 N N . GLN A 1 124 ? 58.125 26.418 -30.804 1.00 37.53 124 GLN A N 1
ATOM 980 C CA . GLN A 1 124 ? 57.524 27.728 -30.468 1.00 37.53 124 GLN A CA 1
ATOM 981 C C . GLN A 1 124 ? 55.990 27.757 -30.329 1.00 37.53 124 GLN A C 1
ATOM 983 O O . GLN A 1 124 ? 55.263 27.437 -31.253 1.00 37.53 124 GLN A O 1
ATOM 988 N N . GLY A 1 125 ? 55.398 28.189 -29.214 1.00 31.59 125 GLY A N 1
ATOM 989 C CA . GLY A 1 125 ? 55.933 28.749 -27.978 1.00 31.59 125 GLY A CA 1
ATOM 990 C C . GLY A 1 125 ? 54.811 29.386 -27.139 1.00 31.59 125 GLY A C 1
ATOM 991 O O . GLY A 1 125 ? 53.679 29.505 -27.598 1.00 31.59 125 GLY A O 1
ATOM 992 N N . ILE A 1 126 ? 55.222 29.881 -25.967 1.00 41.12 126 ILE A N 1
ATOM 993 C CA . ILE A 1 126 ? 54.633 30.982 -25.180 1.00 41.12 126 ILE A CA 1
ATOM 994 C C . ILE A 1 126 ? 53.461 30.634 -24.226 1.00 41.12 126 ILE A C 1
ATOM 996 O O . ILE A 1 126 ? 52.311 30.499 -24.624 1.00 41.12 126 ILE A O 1
ATOM 1000 N N . GLU A 1 127 ? 53.840 30.492 -22.944 1.00 38.53 127 GLU A N 1
ATOM 1001 C CA . GLU A 1 127 ? 53.336 31.181 -21.727 1.00 38.53 127 GLU A CA 1
ATOM 1002 C C . GLU A 1 127 ? 51.835 31.555 -21.647 1.00 38.53 127 GLU A C 1
ATOM 1004 O O . GLU A 1 127 ? 51.320 32.295 -22.471 1.00 38.53 127 GLU A O 1
ATOM 1009 N N . ALA A 1 128 ? 51.044 31.015 -20.713 1.00 34.44 128 ALA A N 1
ATOM 1010 C CA . ALA A 1 128 ? 50.983 31.258 -19.260 1.00 34.44 128 ALA A CA 1
ATOM 1011 C C . ALA A 1 128 ? 49.854 32.239 -18.851 1.00 34.44 128 ALA A C 1
ATOM 1013 O O . ALA A 1 128 ? 49.545 33.191 -19.557 1.00 34.44 128 ALA A O 1
ATOM 1014 N N . VAL A 1 129 ? 49.353 32.010 -17.628 1.00 38.25 129 VAL A N 1
ATOM 1015 C CA . VAL A 1 129 ? 48.800 32.982 -16.656 1.00 38.25 129 VAL A CA 1
ATOM 1016 C C . VAL A 1 129 ? 47.263 33.073 -16.454 1.00 38.25 129 VAL A C 1
ATOM 1018 O O . VAL A 1 129 ? 46.504 33.552 -17.285 1.00 38.25 129 VAL A O 1
ATOM 1021 N N . GLU A 1 130 ? 46.911 32.645 -15.230 1.00 36.50 130 GLU A N 1
ATOM 1022 C CA . GLU A 1 130 ? 45.900 33.073 -14.234 1.00 36.50 130 GLU A CA 1
ATOM 1023 C C . GLU A 1 130 ? 44.376 32.853 -14.336 1.00 36.50 130 GLU A C 1
ATOM 1025 O O . GLU A 1 130 ? 43.637 33.424 -15.131 1.00 36.50 130 GLU A O 1
ATOM 1030 N N . HIS A 1 131 ? 43.927 32.121 -13.305 1.00 45.91 131 HIS A N 1
ATOM 1031 C CA . HIS A 1 131 ? 42.819 32.391 -12.383 1.00 45.91 131 HIS A CA 1
ATOM 1032 C C . HIS A 1 131 ? 42.219 33.807 -12.395 1.00 45.91 131 HIS A C 1
ATOM 1034 O O . HIS A 1 131 ? 42.908 34.765 -12.077 1.00 45.91 131 HIS A O 1
ATOM 1040 N N . THR A 1 132 ? 40.888 33.898 -12.480 1.00 34.41 132 THR A N 1
ATOM 1041 C CA . THR A 1 132 ? 40.090 34.728 -11.555 1.00 34.41 132 THR A CA 1
ATOM 1042 C C . THR A 1 132 ? 38.697 34.120 -11.358 1.00 34.41 132 THR A C 1
ATOM 1044 O O . THR A 1 132 ? 38.015 33.738 -12.306 1.00 34.41 132 THR A O 1
ATOM 1047 N N . SER A 1 133 ? 38.284 34.019 -10.094 1.00 43.38 133 SER A N 1
ATOM 1048 C CA . SER A 1 133 ? 36.904 33.766 -9.677 1.00 43.38 133 SER A CA 1
ATOM 1049 C C . SER A 1 133 ? 36.065 35.033 -9.839 1.00 43.38 133 SER A C 1
ATOM 1051 O O . SER A 1 133 ? 36.504 36.105 -9.429 1.00 43.38 133 SER A O 1
ATOM 1053 N N . ALA A 1 134 ? 34.820 34.902 -10.298 1.00 35.59 134 ALA A N 1
ATOM 1054 C CA . ALA A 1 134 ? 33.781 35.888 -10.019 1.00 35.59 134 ALA A CA 1
ATOM 1055 C C . ALA A 1 134 ? 32.395 35.229 -9.962 1.00 35.59 134 ALA A C 1
ATOM 1057 O O . ALA A 1 134 ? 31.904 34.662 -10.934 1.00 35.59 134 ALA A O 1
ATOM 1058 N N . HIS A 1 135 ? 31.780 35.347 -8.784 1.00 46.25 135 HIS A N 1
ATOM 1059 C CA . HIS A 1 135 ? 30.344 35.262 -8.541 1.00 46.25 135 HIS A CA 1
ATOM 1060 C C . HIS A 1 135 ? 29.542 35.986 -9.625 1.00 46.25 135 HIS A C 1
ATOM 1062 O O . HIS A 1 135 ? 29.895 37.118 -9.932 1.00 46.25 135 HIS A O 1
ATOM 1068 N N . HIS A 1 136 ? 28.414 35.421 -10.067 1.00 38.84 136 HIS A N 1
ATOM 1069 C CA . HIS A 1 136 ? 27.210 36.181 -10.431 1.00 38.84 136 HIS A CA 1
ATOM 1070 C C . HIS A 1 136 ? 25.967 35.300 -10.231 1.00 38.84 136 HIS A C 1
ATOM 1072 O O . HIS A 1 136 ? 25.737 34.338 -10.959 1.00 38.84 136 HIS A O 1
ATOM 1078 N N . SER A 1 137 ? 25.169 35.641 -9.218 1.00 41.31 137 SER A N 1
ATOM 1079 C CA . SER A 1 137 ? 23.789 35.179 -9.066 1.00 41.31 137 SER A CA 1
ATOM 1080 C C . SER A 1 137 ? 22.887 35.947 -10.033 1.00 41.31 137 SER A C 1
ATOM 1082 O O . SER A 1 137 ? 22.991 37.170 -10.120 1.00 41.31 137 SER A O 1
ATOM 1084 N N . ALA A 1 138 ? 21.965 35.254 -10.701 1.00 41.81 138 ALA A N 1
ATOM 1085 C CA . ALA A 1 138 ? 20.837 35.848 -11.423 1.00 41.81 138 ALA A CA 1
ATOM 1086 C C . ALA A 1 138 ? 19.656 34.846 -11.491 1.00 41.81 138 ALA A C 1
ATOM 1088 O O . ALA A 1 138 ? 19.868 33.651 -11.289 1.00 41.81 138 ALA A O 1
ATOM 1089 N N . PRO A 1 139 ? 18.408 35.320 -11.673 1.00 41.12 139 PRO A N 1
ATOM 1090 C CA . PRO A 1 139 ? 17.281 34.919 -10.829 1.00 41.12 139 PRO A CA 1
ATOM 1091 C C . PRO A 1 139 ? 16.334 33.857 -11.417 1.00 41.12 139 PRO A C 1
ATOM 1093 O O . PRO A 1 139 ? 16.231 33.655 -12.624 1.00 41.12 139 PRO A O 1
ATOM 1096 N N . VAL A 1 140 ? 15.572 33.252 -10.500 1.00 40.59 140 VAL A N 1
ATOM 1097 C CA . VAL A 1 140 ? 14.383 32.415 -10.718 1.00 40.59 140 VAL A CA 1
ATOM 1098 C C . VAL A 1 140 ? 13.347 33.129 -11.598 1.00 40.59 140 VAL A C 1
ATOM 1100 O O . VAL A 1 140 ? 12.917 34.237 -11.279 1.00 40.59 140 VAL A O 1
ATOM 1103 N N . SER A 1 141 ? 12.914 32.467 -12.677 1.00 46.72 141 SER A N 1
ATOM 1104 C CA . SER A 1 141 ? 11.752 32.866 -13.488 1.00 46.72 141 SER A CA 1
ATOM 1105 C C . SER A 1 141 ? 10.464 32.165 -13.025 1.00 46.72 141 SER A C 1
ATOM 1107 O O . SER A 1 141 ? 10.536 31.040 -12.524 1.00 46.72 141 SER A O 1
ATOM 1109 N N . PRO A 1 142 ? 9.277 32.789 -13.184 1.00 46.94 142 PRO A N 1
ATOM 1110 C CA . PRO A 1 142 ? 8.031 32.291 -12.616 1.00 46.94 142 PRO A CA 1
ATOM 1111 C C . PRO A 1 142 ? 7.359 31.214 -13.479 1.00 46.94 142 PRO A C 1
ATOM 1113 O O . PRO A 1 142 ? 7.301 31.289 -14.702 1.00 46.94 142 PRO A O 1
ATOM 1116 N N . GLN A 1 143 ? 6.803 30.250 -12.757 1.00 48.34 143 GLN A N 1
ATOM 1117 C CA . GLN A 1 143 ? 5.940 29.129 -13.123 1.00 48.34 143 GLN A CA 1
ATOM 1118 C C . GLN A 1 143 ? 5.013 29.334 -14.342 1.00 48.34 143 GLN A C 1
ATOM 1120 O O . GLN A 1 143 ? 4.117 30.182 -14.340 1.00 48.34 143 GLN A O 1
ATOM 1125 N N . HIS A 1 144 ? 5.131 28.434 -15.325 1.00 45.91 144 HIS A N 1
ATOM 1126 C CA . HIS A 1 144 ? 4.055 28.116 -16.264 1.00 45.91 144 HIS A CA 1
ATOM 1127 C C . HIS A 1 144 ? 2.926 27.403 -15.507 1.00 45.91 144 HIS A C 1
ATOM 1129 O O . HIS A 1 144 ? 3.023 26.230 -15.155 1.00 45.91 144 HIS A O 1
ATOM 1135 N N . ARG A 1 145 ? 1.839 28.129 -15.248 1.00 47.81 145 ARG A N 1
ATOM 1136 C CA . ARG A 1 145 ? 0.597 27.579 -14.699 1.00 47.81 145 ARG A CA 1
ATOM 1137 C C . ARG A 1 145 ? -0.117 26.756 -15.778 1.00 47.81 145 ARG A C 1
ATOM 1139 O O . ARG A 1 145 ? -0.515 27.307 -16.802 1.00 47.81 145 ARG A O 1
ATOM 1146 N N . ALA A 1 146 ? -0.302 25.460 -15.540 1.00 51.28 146 ALA A N 1
ATOM 1147 C CA . ALA A 1 146 ? -1.178 24.616 -16.352 1.00 51.28 146 ALA A CA 1
ATOM 1148 C C . ALA A 1 146 ? -2.654 25.062 -16.211 1.00 51.28 146 ALA A C 1
ATOM 1150 O O . ALA A 1 146 ? -3.051 25.516 -15.130 1.00 51.28 146 ALA A O 1
ATOM 1151 N N . PRO A 1 147 ? -3.486 24.960 -17.265 1.00 49.91 147 PRO A N 1
ATOM 1152 C CA . PRO A 1 147 ? -4.909 25.265 -17.165 1.00 49.91 147 PRO A CA 1
ATOM 1153 C C . PRO A 1 147 ? -5.643 24.190 -16.348 1.00 49.91 147 PRO A C 1
ATOM 1155 O O . PRO A 1 147 ? -5.355 22.999 -16.456 1.00 49.91 147 PRO A O 1
ATOM 1158 N N . ALA A 1 148 ? -6.599 24.623 -15.524 1.00 57.84 148 ALA A N 1
ATOM 1159 C CA . ALA A 1 148 ? -7.436 23.740 -14.716 1.00 57.84 148 ALA A CA 1
ATOM 1160 C C . ALA A 1 148 ? -8.335 22.843 -15.597 1.00 57.84 148 ALA A C 1
ATOM 1162 O O . ALA A 1 148 ? -8.803 23.302 -16.644 1.00 57.84 148 ALA A O 1
ATOM 1163 N N . PRO A 1 149 ? -8.624 21.595 -15.183 1.00 61.59 149 PRO A N 1
ATOM 1164 C CA . PRO A 1 149 ? -9.555 20.729 -15.899 1.00 61.59 149 PRO A CA 1
ATOM 1165 C C . PRO A 1 149 ? -11.011 21.222 -15.757 1.00 61.59 149 PRO A C 1
ATOM 1167 O O . PRO A 1 149 ? -11.364 21.824 -14.738 1.00 61.59 149 PRO A O 1
ATOM 1170 N N . PRO A 1 150 ? -11.876 20.975 -16.758 1.00 56.28 150 PRO A N 1
ATOM 1171 C CA . PRO A 1 150 ? -13.280 21.366 -16.703 1.00 56.28 150 PRO A CA 1
ATOM 1172 C C . PRO A 1 150 ? -14.061 20.533 -15.673 1.00 56.28 150 PRO A C 1
ATOM 1174 O O . PRO A 1 150 ? -13.814 19.341 -15.496 1.00 56.28 150 PRO A O 1
ATOM 1177 N N . ALA A 1 151 ? -15.024 21.178 -15.009 1.00 57.06 151 ALA A N 1
ATOM 1178 C CA . ALA A 1 151 ? -15.887 20.567 -14.000 1.00 57.06 151 ALA A CA 1
ATOM 1179 C C . ALA A 1 151 ? -16.709 19.383 -14.565 1.00 57.06 151 ALA A C 1
ATOM 1181 O O . ALA A 1 151 ? -17.124 19.434 -15.729 1.00 57.06 151 ALA A O 1
ATOM 1182 N N . PRO A 1 152 ? -17.015 18.344 -13.761 1.00 48.78 152 PRO A N 1
ATOM 1183 C CA . PRO A 1 152 ? -17.852 17.235 -14.204 1.00 48.78 152 PRO A CA 1
ATOM 1184 C C . PRO A 1 152 ? -19.284 17.714 -14.452 1.00 48.78 152 PRO A C 1
ATOM 1186 O O . PRO A 1 152 ? -19.938 18.254 -13.559 1.00 48.78 152 PRO A O 1
ATOM 1189 N N . GLN A 1 153 ? -19.786 17.498 -15.666 1.00 45.44 153 GLN A N 1
ATOM 1190 C CA . GLN A 1 153 ? -21.199 17.678 -15.980 1.00 45.44 153 GLN A CA 1
ATOM 1191 C C . GLN A 1 153 ? -21.999 16.589 -15.257 1.00 45.44 153 GLN A C 1
ATOM 1193 O O . GLN A 1 153 ? -21.739 15.397 -15.427 1.00 45.44 153 GLN A O 1
ATOM 1198 N N . THR A 1 154 ? -22.970 16.991 -14.441 1.00 49.03 154 THR A N 1
ATOM 1199 C CA . THR A 1 154 ? -23.929 16.103 -13.780 1.00 49.03 154 THR A CA 1
ATOM 1200 C C . THR A 1 154 ? -24.796 15.408 -14.831 1.00 49.03 154 THR A C 1
ATOM 1202 O O . THR A 1 154 ? -25.782 15.954 -15.326 1.00 49.03 154 THR A O 1
ATOM 1205 N N . ALA A 1 155 ? -24.414 14.183 -15.191 1.00 42.47 155 ALA A N 1
ATOM 1206 C CA . ALA A 1 155 ? -25.215 13.318 -16.040 1.00 42.47 155 ALA A CA 1
ATOM 1207 C C . ALA A 1 155 ? -26.425 12.783 -15.254 1.00 42.47 155 ALA A C 1
ATOM 1209 O O . ALA A 1 155 ? -26.312 12.167 -14.196 1.00 42.47 155 ALA A O 1
ATOM 1210 N N . ARG A 1 156 ? -27.596 13.076 -15.810 1.00 43.19 156 ARG A N 1
ATOM 1211 C CA . ARG A 1 156 ? -28.951 12.711 -15.391 1.00 43.19 156 ARG A CA 1
ATOM 1212 C C . ARG A 1 156 ? -29.131 11.188 -15.252 1.00 43.19 156 ARG A C 1
ATOM 1214 O O . ARG A 1 156 ? -28.725 10.440 -16.137 1.00 43.19 156 ARG A O 1
ATOM 1221 N N . ALA A 1 157 ? -29.787 10.747 -14.177 1.00 45.31 157 ALA A N 1
ATOM 1222 C CA . ALA A 1 157 ? -30.100 9.338 -13.911 1.00 45.31 157 ALA A CA 1
ATOM 1223 C C . ALA A 1 157 ? -31.107 8.739 -14.929 1.00 45.31 157 ALA A C 1
ATOM 1225 O O . ALA A 1 157 ? -32.086 9.417 -15.263 1.00 45.31 157 ALA A O 1
ATOM 1226 N N . PRO A 1 158 ? -30.928 7.484 -15.395 1.00 49.28 158 PRO A N 1
ATOM 1227 C CA . PRO A 1 158 ? -31.968 6.703 -16.073 1.00 49.28 158 PRO A CA 1
ATOM 1228 C C . PRO A 1 158 ? -32.860 5.937 -15.068 1.00 49.28 158 PRO A C 1
ATOM 1230 O O . PRO A 1 158 ? -32.453 5.744 -13.922 1.00 49.28 158 PRO A O 1
ATOM 1233 N N . PRO A 1 159 ? -34.073 5.504 -15.472 1.00 42.31 159 PRO A N 1
ATOM 1234 C CA . PRO A 1 159 ? -35.085 4.968 -14.563 1.00 42.31 159 PRO A CA 1
ATOM 1235 C C . PRO A 1 159 ? -34.810 3.520 -14.125 1.00 42.31 159 PRO A C 1
ATOM 1237 O O . PRO A 1 159 ? -34.184 2.740 -14.842 1.00 42.31 159 PRO A O 1
ATOM 1240 N N . GLU A 1 160 ? -35.327 3.183 -12.942 1.00 42.19 160 GLU A N 1
ATOM 1241 C CA . GLU A 1 160 ? -35.248 1.872 -12.293 1.00 42.19 160 GLU A CA 1
ATOM 1242 C C . GLU A 1 160 ? -35.935 0.748 -13.086 1.00 42.19 160 GLU A C 1
ATOM 1244 O O . GLU A 1 160 ? -37.087 0.873 -13.501 1.00 42.19 160 GLU A O 1
ATOM 1249 N N . THR A 1 161 ? -35.270 -0.409 -13.170 1.00 41.50 161 THR A N 1
ATOM 1250 C CA . THR A 1 161 ? -35.915 -1.712 -13.396 1.00 41.50 161 THR A CA 1
ATOM 1251 C C . THR A 1 161 ? -35.258 -2.776 -12.510 1.00 41.50 161 THR A C 1
ATOM 1253 O O . THR A 1 161 ? -34.059 -3.031 -12.631 1.00 41.50 161 THR A O 1
ATOM 1256 N N . SER A 1 162 ? -36.037 -3.394 -11.618 1.00 44.38 162 SER A N 1
ATOM 1257 C CA . SER A 1 162 ? -35.651 -4.537 -10.768 1.00 44.38 162 SER A CA 1
ATOM 1258 C C . SER A 1 162 ? -35.820 -5.892 -11.505 1.00 44.38 162 SER A C 1
ATOM 1260 O O . SER A 1 162 ? -36.274 -5.916 -12.646 1.00 44.38 162 SER A O 1
ATOM 1262 N N . PRO A 1 163 ? -35.464 -7.045 -10.901 1.00 47.34 163 PRO A N 1
ATOM 1263 C CA . PRO A 1 163 ? -34.151 -7.662 -11.024 1.00 47.34 163 PRO A CA 1
ATOM 1264 C C . PRO A 1 163 ? -34.189 -8.968 -11.839 1.00 47.34 163 PRO A C 1
ATOM 1266 O O . PRO A 1 163 ? -35.127 -9.756 -11.738 1.00 47.34 163 PRO A O 1
ATOM 1269 N N . THR A 1 164 ? -33.108 -9.269 -12.566 1.00 36.34 164 THR A N 1
ATOM 1270 C CA . THR A 1 164 ? -32.846 -10.636 -13.043 1.00 36.34 164 THR A CA 1
ATOM 1271 C C . THR A 1 164 ? -31.561 -11.152 -12.410 1.00 36.34 164 THR A C 1
ATOM 1273 O O . THR A 1 164 ? -30.481 -10.596 -12.579 1.00 36.34 164 THR A O 1
ATOM 1276 N N . ARG A 1 165 ? -31.727 -12.221 -11.633 1.00 39.56 165 ARG A N 1
ATOM 1277 C CA . ARG A 1 165 ? -30.704 -13.027 -10.970 1.00 39.56 165 ARG A CA 1
ATOM 1278 C C . ARG A 1 165 ? -29.700 -13.561 -11.991 1.00 39.56 165 ARG A C 1
ATOM 1280 O O . ARG A 1 165 ? -30.093 -14.315 -12.876 1.00 39.56 165 ARG A O 1
ATOM 1287 N N . ASN A 1 166 ? -28.413 -13.263 -11.811 1.00 34.56 166 ASN A N 1
ATOM 1288 C CA . ASN A 1 166 ? -27.369 -14.156 -12.294 1.00 34.56 166 ASN A CA 1
ATOM 1289 C C . ASN A 1 166 ? -26.129 -14.143 -11.394 1.00 34.56 166 ASN A C 1
ATOM 1291 O O . ASN A 1 166 ? -25.710 -13.123 -10.856 1.00 34.56 166 ASN A O 1
ATOM 1295 N N . SER A 1 167 ? -25.621 -15.347 -11.200 1.00 40.53 167 SER A N 1
ATOM 1296 C CA . SER A 1 167 ? -24.576 -15.782 -10.285 1.00 40.53 167 SER A CA 1
ATOM 1297 C C . SER A 1 167 ? -23.166 -15.439 -10.772 1.00 40.53 167 SER A C 1
ATOM 1299 O O . SER A 1 167 ? -22.861 -15.631 -11.942 1.00 40.53 167 SER A O 1
ATOM 1301 N N . GLY A 1 168 ? -22.295 -15.075 -9.824 1.00 38.78 168 GLY A N 1
ATOM 1302 C CA . GLY A 1 168 ? -20.853 -15.330 -9.885 1.00 38.78 168 GLY A CA 1
ATOM 1303 C C . GLY A 1 168 ? -19.991 -14.302 -10.622 1.00 38.78 168 GLY A C 1
ATOM 1304 O O . GLY A 1 168 ? -19.788 -14.408 -11.823 1.00 38.78 168 GLY A O 1
ATOM 1305 N N . ALA A 1 169 ? -19.363 -13.402 -9.865 1.00 39.22 169 ALA A N 1
ATOM 1306 C CA . ALA A 1 169 ? -18.024 -12.887 -10.153 1.00 39.22 169 ALA A CA 1
ATOM 1307 C C . ALA A 1 169 ? -17.459 -12.270 -8.868 1.00 39.22 169 ALA A C 1
ATOM 1309 O O . ALA A 1 169 ? -18.113 -11.443 -8.235 1.00 39.22 169 ALA A O 1
ATOM 1310 N N . GLY A 1 170 ? -16.275 -12.730 -8.459 1.00 44.16 170 GLY A N 1
ATOM 1311 C CA . GLY A 1 170 ? -15.587 -12.283 -7.253 1.00 44.16 170 GLY A CA 1
ATOM 1312 C C . GLY A 1 170 ? -15.421 -10.768 -7.242 1.00 44.16 170 GLY A C 1
ATOM 1313 O O . GLY A 1 170 ? -14.884 -10.184 -8.184 1.00 44.16 170 GLY A O 1
ATOM 1314 N N . GLY A 1 171 ? -15.911 -10.145 -6.171 1.00 38.09 171 GLY A N 1
ATOM 1315 C CA . GLY A 1 171 ? -15.725 -8.725 -5.933 1.00 38.09 171 GLY A CA 1
ATOM 1316 C C . GLY A 1 171 ? -14.237 -8.416 -5.862 1.00 38.09 171 GLY A C 1
ATOM 1317 O O . GLY A 1 171 ? -13.513 -9.002 -5.060 1.00 38.09 171 GLY A O 1
ATOM 1318 N N . LYS A 1 172 ? -13.784 -7.488 -6.706 1.00 48.50 172 LYS A N 1
ATOM 1319 C CA . LYS A 1 172 ? -12.520 -6.793 -6.489 1.00 48.50 172 LYS A CA 1
ATOM 1320 C C . LYS A 1 172 ? -12.717 -5.950 -5.236 1.00 48.50 172 LYS A C 1
ATOM 1322 O O . LYS A 1 172 ? -13.340 -4.892 -5.292 1.00 48.50 172 LYS A O 1
ATOM 1327 N N . SER A 1 173 ? -12.283 -6.479 -4.099 1.00 42.84 173 SER A N 1
ATOM 1328 C CA . SER A 1 173 ? -12.283 -5.739 -2.847 1.00 42.84 173 SER A CA 1
ATOM 1329 C C . SER A 1 173 ? -11.185 -4.689 -2.948 1.00 42.84 173 SER A C 1
ATOM 1331 O O . SER A 1 173 ? -10.010 -4.995 -2.787 1.00 42.84 173 SER A O 1
ATOM 1333 N N . CYS A 1 174 ? -11.564 -3.450 -3.253 1.00 43.97 174 CYS A N 1
ATOM 1334 C CA . CYS A 1 174 ? -10.719 -2.309 -2.942 1.00 43.97 174 CYS A CA 1
ATOM 1335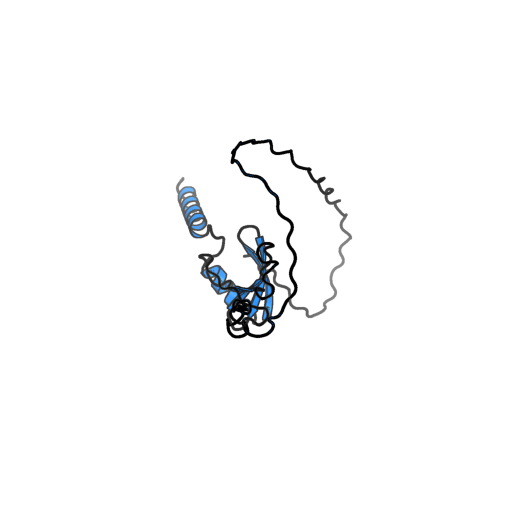 C C . CYS A 1 174 ? -10.713 -2.195 -1.414 1.00 43.97 174 CYS A C 1
ATOM 1337 O O . CYS A 1 174 ? -11.690 -1.730 -0.826 1.00 43.97 174 CYS A O 1
ATOM 1339 N N . LEU A 1 175 ? -9.680 -2.734 -0.766 1.00 44.69 175 LEU A N 1
ATOM 1340 C CA . LEU A 1 175 ? -9.489 -2.560 0.667 1.00 44.69 175 LEU A CA 1
ATOM 1341 C C . LEU A 1 175 ? -8.883 -1.168 0.869 1.00 44.69 175 LEU A C 1
ATOM 1343 O O . LEU A 1 175 ? -7.669 -1.001 0.837 1.00 44.69 175 LEU A O 1
ATOM 1347 N N . ILE A 1 176 ? -9.742 -0.162 1.012 1.00 40.56 176 ILE A N 1
ATOM 1348 C CA . ILE A 1 176 ? -9.330 1.105 1.613 1.00 40.56 176 ILE A CA 1
ATOM 1349 C C . ILE A 1 176 ? -9.390 0.861 3.122 1.00 40.56 176 ILE A C 1
ATOM 1351 O O . ILE A 1 176 ? -10.485 0.685 3.661 1.00 40.56 176 ILE A O 1
ATOM 1355 N N . MET A 1 177 ? -8.223 0.727 3.756 1.00 44.75 177 MET A N 1
ATOM 1356 C CA . MET A 1 177 ? -8.095 0.870 5.210 1.00 44.75 177 MET A CA 1
ATOM 1357 C C . MET A 1 177 ? -7.959 2.345 5.562 1.00 44.75 177 MET A C 1
ATOM 1359 O O . MET A 1 177 ? -7.348 3.075 4.749 1.00 44.75 177 MET A O 1
#

InterPro domains:
  IPR007518 MINDY deubiquitinase [PTHR18063] (7-117)
  IPR033979 MINDY deubiquitinase domain [PF04424] (5-93)

Sequence (177 aa):
MCGDQSTETELLRTFYDESISQITFHGLASLMERMKDGELAVVFHNNHFSTILKRRDEIFKLVSDEGLCDEPNIVWETFSSVDGDCIFVNGDFGNFKPITPPTTHPSPESFEKLQISDNSPIEQGIEAVEHTSAHHSAPVSPQHRAPAPPAPQTARAPPETSPTRNSGAGGKSCLIM

Radius of gyration: 31.86 Å; chains: 1; bounding box: 98×52×71 Å

Foldseek 3Di:
DPDPVVVVVVVVVVVCVQCVFVDDLVNLVVVLVPDDAQDWAWEQTPNDIWIWHHHPSWIWTADDDPVCVVPQQFGTWTDRDSVPDIFTGGPVRHGDDPPPDPPPPPDPPPPDDDDDDDDDDDDDDDDDDDDDDDDDDDDDDDDDDDDDDDDDDPDDDDDDDDDDDDDDDDDPPNPHD

Secondary structure (DSSP, 8-state):
---HHHHHHHHHHHHHHHTTTS--HHHHHHHHHHSPTT-EEEEEETTEEEEEEEETTEEEEE---GGGTT-TT--EEE---SS----EE-TTSPBP-----------STT----------------------------PPPP--PPPPPPPPP-PPPPPP-----------------

pLDDT: mean 70.11, std 24.8, range [31.59, 98.19]